Protein AF-A0A2A2KEJ9-F1 (afdb_monomer_lite)

Organism: NCBI:txid2018661

Radius of gyration: 18.54 Å; chains: 1; bounding box: 53×39×46 Å

Structure (mmCIF, N/CA/C/O backbone):
data_AF-A0A2A2KEJ9-F1
#
_entry.id   AF-A0A2A2KEJ9-F1
#
loop_
_atom_site.group_PDB
_atom_site.id
_atom_site.type_symbol
_atom_site.label_atom_id
_atom_site.label_alt_id
_atom_site.label_comp_id
_atom_site.label_asym_id
_atom_site.label_entity_id
_atom_site.label_seq_id
_atom_site.pdbx_PDB_ins_code
_atom_site.Cartn_x
_atom_site.Cartn_y
_atom_site.Cartn_z
_atom_site.occupancy
_atom_site.B_iso_or_equiv
_atom_site.auth_seq_id
_atom_site.auth_comp_id
_atom_site.auth_asym_id
_atom_site.auth_atom_id
_atom_site.pdbx_PDB_model_num
ATOM 1 N N . MET A 1 1 ? -19.341 4.588 13.617 1.00 47.09 1 MET A N 1
ATOM 2 C CA . MET A 1 1 ? -18.236 3.612 13.518 1.00 47.09 1 MET A CA 1
ATOM 3 C C . MET A 1 1 ? -17.632 3.778 12.146 1.00 47.09 1 MET A C 1
ATOM 5 O O . MET A 1 1 ? -18.381 3.686 11.185 1.00 47.09 1 MET A O 1
ATOM 9 N N . ALA A 1 2 ? -16.331 4.040 12.090 1.00 56.56 2 ALA A N 1
ATOM 10 C CA . ALA A 1 2 ? -15.535 3.996 10.874 1.00 56.56 2 ALA A CA 1
ATOM 11 C C . ALA A 1 2 ? -15.755 2.675 10.136 1.00 56.56 2 ALA A C 1
ATOM 13 O O . ALA A 1 2 ? -15.539 1.612 10.726 1.00 56.56 2 ALA A O 1
ATOM 14 N N . ILE A 1 3 ? -16.211 2.714 8.886 1.00 81.69 3 ILE A N 1
ATOM 15 C CA . ILE A 1 3 ? -16.343 1.509 8.065 1.00 81.69 3 ILE A CA 1
ATOM 16 C C . ILE A 1 3 ? -15.219 1.540 7.036 1.00 81.69 3 ILE A C 1
ATOM 18 O O . ILE A 1 3 ? -15.079 2.484 6.267 1.00 81.69 3 ILE A O 1
ATOM 22 N N . LEU A 1 4 ? -14.404 0.489 7.032 1.00 91.19 4 LEU A N 1
ATOM 23 C CA . LEU A 1 4 ? -13.425 0.267 5.980 1.00 91.19 4 LEU A CA 1
ATOM 24 C C . LEU A 1 4 ? -14.157 -0.256 4.735 1.00 91.19 4 LEU A C 1
ATOM 26 O O . LEU A 1 4 ? -14.685 -1.377 4.742 1.00 91.19 4 LEU A O 1
ATOM 30 N N . HIS A 1 5 ? -14.190 0.552 3.680 1.00 93.12 5 HIS A N 1
ATOM 31 C CA . HIS A 1 5 ? -14.909 0.273 2.439 1.00 93.12 5 HIS A CA 1
ATOM 32 C C . HIS A 1 5 ? -13.954 -0.210 1.351 1.00 93.12 5 HIS A C 1
ATOM 34 O O . HIS A 1 5 ? -12.970 0.458 1.062 1.00 93.12 5 HIS A O 1
ATOM 40 N N . GLU A 1 6 ? -14.241 -1.352 0.724 1.00 94.69 6 GLU A N 1
ATOM 41 C CA . GLU A 1 6 ? -13.501 -1.790 -0.466 1.00 94.69 6 GLU A CA 1
ATOM 42 C C . GLU A 1 6 ? -14.069 -1.121 -1.718 1.00 94.69 6 GLU A C 1
ATOM 44 O O . GLU A 1 6 ? -15.274 -1.185 -1.964 1.00 94.69 6 GLU A O 1
ATOM 49 N N . ILE A 1 7 ? -13.199 -0.531 -2.534 1.00 95.94 7 ILE A N 1
ATOM 50 C CA . ILE A 1 7 ? -13.574 0.051 -3.822 1.00 95.94 7 ILE A CA 1
ATOM 51 C C . ILE A 1 7 ? -13.472 -1.041 -4.887 1.00 95.94 7 ILE A C 1
ATOM 53 O O . ILE A 1 7 ? -12.383 -1.485 -5.268 1.00 95.94 7 ILE A O 1
ATOM 57 N N . THR A 1 8 ? -14.631 -1.500 -5.352 1.00 94.19 8 THR A N 1
ATOM 58 C CA . THR A 1 8 ? -14.750 -2.597 -6.324 1.00 94.19 8 THR A CA 1
ATOM 59 C C . THR A 1 8 ? -15.225 -2.128 -7.697 1.00 94.19 8 THR A C 1
ATOM 61 O O . THR A 1 8 ? -14.892 -2.774 -8.692 1.00 94.19 8 THR A O 1
ATOM 64 N N . ASP A 1 9 ? -15.933 -0.996 -7.769 1.00 95.75 9 ASP A N 1
ATOM 65 C CA . ASP A 1 9 ? -16.427 -0.426 -9.021 1.00 95.75 9 ASP A CA 1
ATOM 66 C C . ASP A 1 9 ? -15.285 0.106 -9.901 1.00 95.75 9 ASP A C 1
ATOM 68 O O . ASP A 1 9 ? -14.405 0.850 -9.462 1.00 95.75 9 ASP A O 1
ATOM 72 N N . GLY A 1 10 ? -15.310 -0.261 -11.184 1.00 94.06 10 GLY A N 1
ATOM 73 C CA . GLY A 1 10 ? -14.258 0.101 -12.131 1.00 94.06 10 GLY A CA 1
ATOM 74 C C . GLY A 1 10 ? -14.176 1.602 -12.424 1.00 94.06 10 GLY A C 1
ATOM 75 O O . GLY A 1 10 ? -13.083 2.112 -12.675 1.00 94.06 10 GLY A O 1
ATOM 76 N N . ASN A 1 11 ? -15.29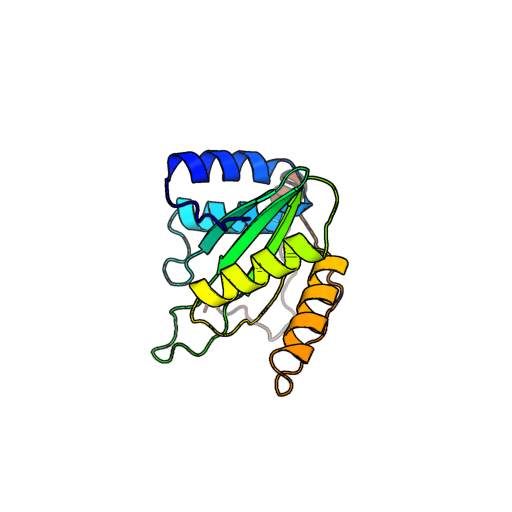6 2.328 -12.383 1.00 96.19 11 ASN A N 1
ATOM 77 C CA . ASN A 1 11 ? -15.298 3.772 -12.619 1.00 96.19 11 ASN A CA 1
ATOM 78 C C . ASN A 1 11 ? -14.798 4.531 -11.387 1.00 96.19 11 ASN A C 1
ATOM 80 O O . ASN A 1 11 ? -14.052 5.499 -11.532 1.00 96.19 11 ASN A O 1
ATOM 84 N N . GLU A 1 12 ? -15.143 4.083 -10.182 1.00 96.31 12 GLU A N 1
ATOM 85 C CA . GLU A 1 12 ? -14.580 4.622 -8.941 1.00 96.31 12 GLU A CA 1
ATOM 86 C C . GLU A 1 12 ? -13.073 4.395 -8.853 1.00 96.31 12 GLU A C 1
ATOM 88 O O . GLU A 1 12 ? -12.327 5.332 -8.563 1.00 96.31 12 GLU A O 1
ATOM 93 N N . LEU A 1 13 ? -12.598 3.196 -9.197 1.00 96.25 13 LEU A N 1
ATOM 94 C CA . LEU A 1 13 ? -11.164 2.912 -9.263 1.00 96.25 13 LEU A CA 1
ATOM 95 C C . LEU A 1 13 ? -10.436 3.868 -10.218 1.00 96.25 13 LEU A C 1
ATOM 97 O O . LEU A 1 13 ? -9.368 4.370 -9.879 1.00 96.25 13 LEU A O 1
ATOM 101 N N . LYS A 1 14 ? -11.016 4.198 -11.378 1.00 96.00 14 LYS A N 1
ATOM 102 C CA . LYS A 1 14 ? -10.430 5.191 -12.297 1.00 96.00 14 LYS A CA 1
ATOM 103 C C . LYS A 1 14 ? -10.347 6.592 -11.684 1.00 96.00 14 LYS A C 1
ATOM 105 O O . LYS A 1 14 ? -9.357 7.283 -11.903 1.00 96.00 14 LYS A O 1
ATOM 110 N N . LYS A 1 15 ? -11.330 7.006 -10.875 1.00 96.06 15 LYS A N 1
ATOM 111 C CA . LYS A 1 15 ? -11.266 8.290 -10.149 1.00 96.06 15 LYS A CA 1
ATOM 112 C C . LYS A 1 15 ? -10.106 8.306 -9.152 1.00 96.06 15 LYS A C 1
ATOM 114 O O . LYS A 1 15 ? -9.362 9.282 -9.097 1.00 96.06 15 LYS A O 1
ATOM 119 N N . TYR A 1 16 ? -9.919 7.218 -8.401 1.00 96.44 16 TYR A N 1
ATOM 120 C CA . TYR A 1 16 ? -8.775 7.078 -7.497 1.00 96.44 16 TYR A CA 1
ATOM 121 C C . TYR A 1 16 ? -7.442 7.013 -8.244 1.00 96.44 16 TYR A C 1
ATOM 123 O O . TYR A 1 16 ? -6.464 7.586 -7.774 1.00 96.44 16 TYR A O 1
ATOM 131 N N . LEU A 1 17 ? -7.392 6.380 -9.419 1.00 96.25 17 LEU A N 1
ATOM 132 C CA 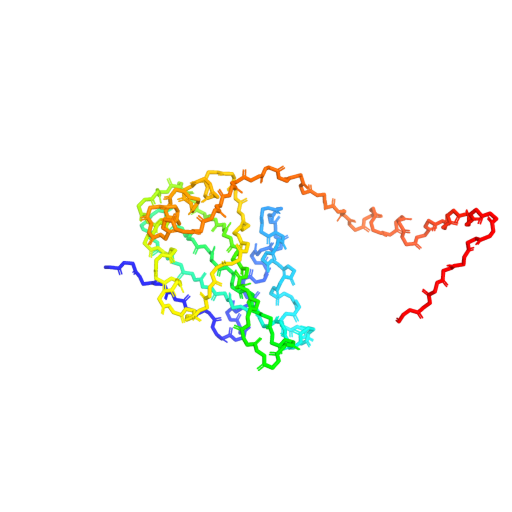. LEU A 1 17 ? -6.190 6.349 -10.251 1.00 96.25 17 LEU A CA 1
ATOM 133 C C . LEU A 1 17 ? -5.741 7.763 -10.636 1.00 96.25 17 LEU A C 1
ATOM 135 O O . LEU A 1 17 ? -4.582 8.110 -10.419 1.00 96.25 17 LEU A O 1
ATOM 139 N N . GLU A 1 18 ? -6.653 8.589 -11.155 1.00 95.44 18 GLU A N 1
ATOM 140 C CA . GLU A 1 18 ? -6.330 9.976 -11.511 1.00 95.44 18 GLU A CA 1
ATOM 141 C C . GLU A 1 18 ? -5.950 10.804 -10.281 1.00 95.44 18 GLU A C 1
ATOM 143 O O . GLU A 1 18 ? -4.988 11.569 -10.322 1.00 95.44 18 GLU A O 1
ATOM 148 N N . LYS A 1 19 ? -6.628 10.590 -9.150 1.00 94.25 19 LYS A N 1
ATOM 149 C CA . LYS A 1 19 ? -6.263 11.217 -7.875 1.00 94.25 19 LYS A CA 1
ATOM 150 C C . LYS A 1 19 ? -4.841 10.857 -7.435 1.00 94.25 19 LYS A C 1
ATOM 152 O O . LYS A 1 19 ? -4.076 11.728 -7.045 1.00 94.25 19 LYS A O 1
ATOM 157 N N . PHE A 1 20 ? -4.463 9.584 -7.505 1.00 95.19 20 PHE A N 1
ATOM 158 C CA . PHE A 1 20 ? -3.145 9.112 -7.072 1.00 95.19 20 PHE A CA 1
ATOM 159 C C . PHE A 1 20 ? -2.016 9.461 -8.044 1.00 95.19 20 PHE A C 1
ATOM 161 O O . PHE A 1 20 ? -0.841 9.323 -7.704 1.00 95.19 20 PHE A O 1
ATOM 168 N N . ARG A 1 21 ? -2.346 9.932 -9.248 1.00 91.19 21 ARG A N 1
ATOM 169 C CA . ARG A 1 21 ? -1.364 10.352 -10.249 1.00 91.19 21 ARG A CA 1
ATOM 170 C C . ARG A 1 21 ? -0.630 11.637 -9.861 1.00 91.19 21 ARG A C 1
ATOM 172 O O . ARG A 1 21 ? 0.513 11.820 -10.281 1.00 91.19 21 ARG A O 1
ATOM 179 N N . THR A 1 22 ? -1.282 12.526 -9.114 1.00 86.19 22 THR A N 1
ATOM 180 C CA . THR A 1 22 ? -0.839 13.916 -8.926 1.00 86.19 22 THR A CA 1
ATOM 181 C C . THR A 1 22 ? 0.242 14.071 -7.860 1.00 86.19 22 THR A C 1
ATOM 183 O O . THR A 1 22 ? 1.178 14.842 -8.059 1.00 86.19 22 THR A O 1
ATOM 186 N N . GLU A 1 23 ? 0.162 13.327 -6.754 1.00 86.62 23 GLU A N 1
ATOM 187 C CA . GLU A 1 23 ? 1.100 13.466 -5.636 1.00 86.62 23 GLU A CA 1
ATOM 188 C C . GLU A 1 23 ? 2.101 12.300 -5.541 1.00 86.62 23 GLU A C 1
ATOM 190 O O . GLU A 1 23 ? 1.705 11.129 -5.558 1.00 86.62 23 GLU A O 1
ATOM 195 N N . PRO A 1 24 ? 3.406 12.577 -5.330 1.00 85.94 24 PRO A N 1
ATOM 196 C CA . PRO A 1 24 ? 4.436 11.541 -5.221 1.00 85.94 24 PRO A CA 1
ATOM 197 C C . PRO A 1 24 ? 4.194 10.491 -4.127 1.00 85.94 24 PRO A C 1
ATOM 199 O O . PRO A 1 24 ? 4.597 9.334 -4.281 1.00 85.94 24 PRO A O 1
ATOM 202 N N . LYS A 1 25 ? 3.535 10.864 -3.022 1.00 88.06 25 LYS A N 1
ATOM 203 C CA . LYS A 1 25 ? 3.248 9.933 -1.918 1.00 88.06 25 LYS A CA 1
ATOM 204 C C . LYS A 1 25 ? 2.324 8.787 -2.349 1.00 88.06 25 LYS A C 1
ATOM 206 O O . LYS A 1 25 ? 2.508 7.664 -1.894 1.00 88.06 25 LYS A O 1
ATOM 211 N N . TYR A 1 26 ? 1.430 9.026 -3.314 1.00 92.62 26 TYR A N 1
ATOM 212 C CA . TYR A 1 26 ? 0.485 8.028 -3.818 1.00 92.62 26 TYR A CA 1
ATOM 213 C C . TYR A 1 26 ? 1.011 7.170 -4.967 1.00 92.62 26 TYR A C 1
ATOM 215 O O . TYR A 1 26 ? 0.297 6.288 -5.437 1.00 92.62 26 TYR A O 1
ATOM 223 N N . ARG A 1 27 ? 2.253 7.360 -5.424 1.00 90.19 27 ARG A N 1
ATOM 224 C CA . ARG A 1 27 ? 2.813 6.568 -6.535 1.00 90.19 27 ARG A CA 1
ATOM 225 C C . ARG A 1 27 ? 2.694 5.047 -6.344 1.00 90.19 27 ARG A C 1
ATOM 227 O O . ARG A 1 27 ? 2.334 4.384 -7.318 1.00 90.19 27 ARG A O 1
ATOM 234 N N . PRO A 1 28 ? 2.906 4.468 -5.142 1.00 90.94 28 PRO A N 1
ATOM 235 C CA . PRO A 1 28 ? 2.684 3.037 -4.935 1.00 90.94 28 PRO A CA 1
ATOM 236 C C . PRO A 1 28 ? 1.231 2.611 -5.198 1.00 90.94 28 PRO A C 1
ATOM 238 O O . PRO A 1 28 ? 0.998 1.567 -5.808 1.00 90.94 28 PRO A O 1
ATOM 241 N N . PHE A 1 29 ? 0.256 3.439 -4.807 1.00 94.88 29 PHE A N 1
ATOM 242 C CA . PHE A 1 29 ? -1.158 3.216 -5.111 1.00 94.88 29 PHE A CA 1
ATOM 243 C C . PHE A 1 29 ? -1.452 3.375 -6.602 1.00 94.88 29 PHE A C 1
ATOM 245 O O . PHE A 1 29 ? -2.102 2.511 -7.184 1.00 94.88 29 PHE A O 1
ATOM 252 N N . PHE A 1 30 ? -0.942 4.440 -7.228 1.00 94.50 30 PHE A N 1
ATOM 253 C CA . PHE A 1 30 ? -1.120 4.704 -8.655 1.00 94.50 30 PHE A CA 1
ATOM 254 C C . PHE A 1 30 ? -0.670 3.514 -9.507 1.00 94.50 30 PHE A C 1
ATOM 256 O O . PHE A 1 30 ? -1.454 3.006 -10.304 1.00 94.50 30 PHE A O 1
ATOM 263 N N . HIS A 1 31 ? 0.561 3.026 -9.316 1.00 91.81 31 HIS A N 1
ATOM 264 C CA . HIS A 1 31 ? 1.081 1.910 -10.110 1.00 91.81 31 HIS A CA 1
ATOM 265 C C . HIS A 1 31 ? 0.315 0.612 -9.852 1.00 91.81 31 HIS A C 1
ATOM 267 O O . HIS A 1 31 ? -0.082 -0.053 -10.807 1.00 91.81 31 HIS A O 1
ATOM 273 N N . SER A 1 32 ? 0.041 0.284 -8.587 1.00 93.44 32 SER A N 1
ATOM 274 C CA . SER A 1 32 ? -0.690 -0.942 -8.236 1.00 93.44 32 SER A CA 1
ATOM 275 C C . SER A 1 32 ? -2.105 -0.950 -8.821 1.00 93.44 32 SER A C 1
ATOM 277 O O . SER A 1 32 ? -2.566 -1.961 -9.353 1.00 93.44 32 SER A O 1
ATOM 279 N N . LEU A 1 33 ? -2.784 0.199 -8.786 1.00 95.31 33 LEU A N 1
ATOM 280 C CA . LEU A 1 33 ? -4.120 0.346 -9.344 1.00 95.31 33 LEU A CA 1
ATOM 281 C C . LEU A 1 33 ? -4.111 0.348 -10.875 1.00 95.31 33 LEU A C 1
ATOM 283 O O . LEU A 1 33 ? -4.981 -0.273 -11.484 1.00 95.31 33 LEU A O 1
ATOM 287 N N . LYS A 1 34 ? -3.110 0.984 -11.497 1.00 94.50 34 LYS A N 1
ATOM 288 C CA . LYS A 1 34 ? -2.921 0.943 -12.949 1.00 94.50 34 LYS A CA 1
ATOM 289 C C . LYS A 1 34 ? -2.731 -0.495 -13.426 1.00 94.50 34 LYS A C 1
ATOM 291 O O . LYS A 1 34 ? -3.437 -0.926 -14.327 1.00 94.50 34 LYS A O 1
ATOM 296 N N . PHE A 1 35 ? -1.848 -1.258 -12.778 1.00 93.81 35 PHE A N 1
ATOM 297 C CA . PHE A 1 35 ? -1.612 -2.661 -13.119 1.00 93.81 35 PHE A CA 1
ATOM 298 C C . PHE A 1 35 ? -2.882 -3.503 -13.006 1.00 93.81 35 PHE A C 1
ATOM 300 O O . PHE A 1 35 ? -3.183 -4.263 -13.922 1.00 93.81 35 PHE A O 1
ATOM 307 N N . ARG A 1 36 ? -3.677 -3.310 -11.945 1.00 92.06 36 ARG A N 1
ATOM 308 C CA . ARG A 1 36 ? -4.987 -3.962 -11.813 1.00 92.06 36 ARG A CA 1
ATOM 309 C C . ARG A 1 36 ? -5.916 -3.622 -12.980 1.00 92.06 36 ARG A C 1
ATOM 311 O O . ARG A 1 36 ? -6.527 -4.526 -13.541 1.00 92.06 36 ARG A O 1
ATOM 318 N N . LEU A 1 37 ? -6.064 -2.337 -13.304 1.00 93.25 37 LEU A N 1
ATOM 319 C CA . LEU A 1 37 ? -6.986 -1.869 -14.346 1.00 93.25 37 LEU A CA 1
ATOM 320 C C . LEU A 1 37 ? -6.551 -2.307 -15.751 1.00 93.25 37 LEU A C 1
ATOM 322 O O . LEU A 1 37 ? -7.407 -2.606 -16.577 1.00 93.25 37 LEU A O 1
ATOM 326 N N . ASP A 1 38 ? -5.244 -2.402 -15.993 1.00 93.94 38 ASP A N 1
ATOM 327 C CA . ASP A 1 38 ? -4.666 -2.906 -17.242 1.00 93.94 38 ASP A CA 1
ATOM 328 C C . ASP A 1 38 ? -4.695 -4.448 -17.340 1.00 93.94 38 ASP A C 1
ATOM 330 O O . ASP A 1 38 ? -4.321 -5.010 -18.368 1.00 93.94 38 ASP A O 1
ATOM 334 N N . GLY A 1 39 ? -5.091 -5.159 -16.276 1.00 89.81 39 GLY A N 1
ATOM 335 C CA . GLY A 1 39 ? -5.059 -6.626 -16.225 1.00 89.81 39 GLY A CA 1
ATOM 336 C C . GLY A 1 39 ? -3.649 -7.224 -16.118 1.00 89.81 39 GLY A C 1
ATOM 337 O O . GLY A 1 39 ? -3.450 -8.406 -16.405 1.00 89.81 39 GLY A O 1
ATOM 338 N N . LEU A 1 40 ? -2.666 -6.424 -15.703 1.00 87.81 40 LEU A N 1
ATOM 339 C CA . LEU A 1 40 ? -1.291 -6.859 -15.474 1.00 87.81 40 LEU A CA 1
ATOM 340 C C . LEU A 1 40 ? -1.178 -7.574 -14.119 1.00 87.81 40 LEU A C 1
ATOM 342 O O . LEU A 1 40 ? -1.826 -7.206 -13.143 1.00 87.81 40 LEU A O 1
ATOM 346 N N . PHE A 1 41 ? -0.336 -8.607 -14.055 1.00 83.50 41 PHE A N 1
ATOM 347 C CA . PHE A 1 41 ? -0.111 -9.431 -12.856 1.00 83.50 41 PHE A CA 1
ATOM 348 C C . PHE A 1 41 ? -1.393 -10.041 -12.240 1.00 83.50 41 PHE A C 1
ATOM 350 O O . PHE A 1 41 ? -1.620 -9.921 -11.037 1.00 83.50 41 PHE A O 1
ATOM 357 N N . PRO A 1 42 ? -2.215 -10.797 -12.997 1.00 80.75 42 PRO A N 1
ATOM 358 C CA . PRO A 1 42 ? -3.497 -11.337 -12.508 1.00 80.75 42 PRO A CA 1
ATOM 359 C C . PRO A 1 42 ? -3.374 -12.276 -11.290 1.00 80.75 42 PRO A C 1
ATOM 361 O O . PRO A 1 42 ? -4.338 -12.504 -10.559 1.00 80.75 42 PRO A O 1
ATOM 364 N N . LYS A 1 43 ? -2.178 -12.823 -11.049 1.00 79.06 43 LYS A N 1
ATOM 365 C CA . LYS A 1 43 ? -1.853 -13.667 -9.888 1.00 79.06 43 LYS A CA 1
ATOM 366 C C . LYS A 1 43 ? -1.474 -12.864 -8.632 1.00 79.06 43 LYS A C 1
ATOM 368 O O . LYS A 1 43 ? -1.259 -13.462 -7.581 1.00 79.06 43 LYS A O 1
ATOM 373 N N . GLN A 1 44 ? -1.388 -11.540 -8.730 1.00 79.75 44 GLN A N 1
ATOM 374 C CA . GLN A 1 44 ? -1.125 -10.615 -7.628 1.00 79.75 44 GLN A CA 1
ATOM 375 C C . GLN A 1 44 ? -2.204 -9.528 -7.583 1.00 79.75 44 GLN A C 1
ATOM 377 O O . GLN A 1 44 ? -1.953 -8.383 -7.961 1.00 79.75 44 GLN A O 1
ATOM 382 N N . PRO A 1 45 ? -3.441 -9.874 -7.183 1.00 85.31 45 PRO A N 1
ATOM 383 C CA . PRO A 1 45 ? -4.523 -8.907 -7.190 1.00 85.31 45 PRO A CA 1
ATOM 384 C C . PRO A 1 45 ? -4.261 -7.800 -6.166 1.00 85.31 45 PRO A C 1
ATOM 386 O O . PRO A 1 45 ? -3.880 -8.064 -5.023 1.00 85.31 45 PRO A O 1
ATOM 389 N N . PHE A 1 46 ? -4.520 -6.567 -6.594 1.00 91.56 46 PHE A N 1
ATOM 390 C CA . PHE A 1 46 ? -4.513 -5.381 -5.750 1.00 91.56 46 PHE A CA 1
ATOM 391 C C . PHE A 1 46 ? -5.943 -5.019 -5.336 1.00 91.56 46 PHE A C 1
ATOM 393 O O . PHE A 1 46 ? -6.825 -4.892 -6.187 1.00 91.56 46 PHE A O 1
ATOM 400 N N . GLN A 1 47 ? -6.186 -4.810 -4.048 1.00 93.19 47 GLN A N 1
ATOM 401 C CA . GLN A 1 47 ? -7.469 -4.363 -3.505 1.00 93.19 47 GLN A CA 1
ATOM 402 C C . GLN A 1 47 ? -7.292 -3.003 -2.836 1.00 93.19 47 GLN A C 1
ATOM 404 O O . GLN A 1 47 ? -6.379 -2.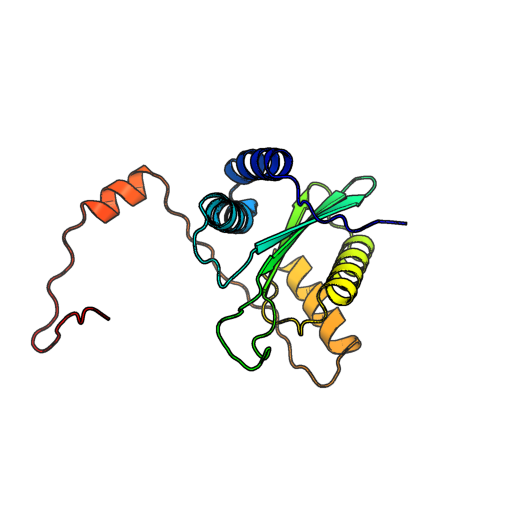824 -2.034 1.00 93.19 47 GLN A O 1
ATOM 409 N N . LEU A 1 48 ? -8.159 -2.049 -3.175 1.00 95.50 48 LEU A N 1
ATOM 410 C CA . LEU A 1 48 ? -8.155 -0.715 -2.588 1.00 95.50 48 LEU A CA 1
ATOM 411 C C . LEU A 1 48 ? -9.269 -0.624 -1.551 1.00 95.50 48 LEU A C 1
ATOM 413 O O . LEU A 1 48 ? -10.433 -0.854 -1.872 1.00 95.50 48 LEU A O 1
ATOM 417 N N . PHE A 1 49 ? -8.907 -0.231 -0.338 1.00 95.50 49 PHE A N 1
ATOM 418 C CA . PHE A 1 49 ? -9.835 0.090 0.729 1.00 95.50 49 PHE A CA 1
ATOM 419 C C . PHE A 1 49 ? -9.678 1.546 1.145 1.00 95.50 49 PHE A C 1
ATOM 421 O O . PHE A 1 49 ? -8.576 2.098 1.135 1.00 95.50 49 PHE A O 1
ATOM 428 N N . VAL A 1 50 ? -10.791 2.155 1.527 1.00 95.50 50 VAL A N 1
ATOM 429 C CA . VAL A 1 50 ? -10.874 3.551 1.935 1.00 95.50 50 VAL A CA 1
ATOM 430 C C . VAL A 1 50 ? -11.628 3.629 3.252 1.00 95.50 50 VAL A C 1
ATOM 432 O O . VAL A 1 50 ? -12.668 2.991 3.426 1.00 95.50 50 VAL A O 1
ATOM 435 N N . GLN A 1 51 ? -11.096 4.418 4.173 1.00 94.62 51 GLN A N 1
ATOM 436 C CA . GLN A 1 51 ? -11.756 4.799 5.412 1.00 94.62 51 GLN A CA 1
ATOM 437 C C . GLN A 1 51 ? -11.786 6.323 5.459 1.00 94.62 51 GLN A C 1
ATOM 439 O O . GLN A 1 51 ? -10.734 6.956 5.503 1.00 94.62 51 GLN A O 1
ATOM 444 N N . ASN A 1 52 ? -12.985 6.897 5.425 1.00 90.50 52 ASN A N 1
ATOM 445 C CA . ASN A 1 52 ? -13.176 8.340 5.517 1.00 90.50 52 ASN A CA 1
ATOM 446 C C . ASN A 1 52 ? -13.658 8.668 6.929 1.00 90.50 52 ASN A C 1
ATOM 448 O O . ASN A 1 52 ? -14.801 8.367 7.271 1.00 90.50 52 ASN A O 1
ATOM 452 N N . GLU A 1 53 ? -12.792 9.284 7.722 1.00 84.00 53 GLU A N 1
ATOM 453 C CA . GLU A 1 53 ? -13.126 9.829 9.033 1.00 84.00 53 GLU A CA 1
ATOM 454 C C . GLU A 1 53 ? -13.128 11.358 8.998 1.00 84.00 53 GLU A C 1
ATOM 456 O O . GLU A 1 53 ? -12.651 11.981 8.052 1.00 84.00 53 GLU A O 1
ATOM 461 N N . TYR A 1 54 ? -13.695 11.964 10.042 1.00 75.69 54 TYR A N 1
ATOM 462 C CA . TYR A 1 54 ? -14.097 13.372 10.121 1.00 75.69 54 TYR A CA 1
ATOM 463 C C . TYR A 1 54 ? -13.146 14.372 9.432 1.00 75.69 54 TYR A C 1
ATOM 465 O O . TYR A 1 54 ? -13.613 15.202 8.653 1.00 75.69 54 TYR A O 1
ATOM 473 N N . MET A 1 55 ? -11.832 14.292 9.680 1.00 85.31 55 MET A N 1
ATOM 474 C CA . MET A 1 55 ? -10.829 15.139 9.007 1.00 85.31 55 MET A CA 1
ATOM 475 C C . MET A 1 55 ? -9.814 14.368 8.160 1.00 85.31 55 MET A C 1
ATOM 477 O O . MET A 1 55 ? -8.949 15.005 7.553 1.00 85.31 55 MET A O 1
ATOM 481 N N . THR A 1 56 ? -9.900 13.036 8.121 1.00 91.25 56 THR A N 1
ATOM 482 C CA . THR A 1 56 ? -8.821 12.199 7.603 1.00 91.25 56 THR A CA 1
ATOM 483 C C . THR A 1 56 ? -9.345 11.062 6.745 1.00 91.25 56 THR A C 1
ATOM 485 O O . THR A 1 56 ? -10.141 10.235 7.182 1.00 91.25 56 THR A O 1
ATOM 488 N N . ASN A 1 57 ? -8.848 10.988 5.512 1.00 93.44 57 ASN A N 1
ATOM 489 C CA . ASN A 1 57 ? -9.127 9.873 4.615 1.00 93.44 57 ASN A CA 1
ATOM 490 C C . ASN A 1 57 ? -7.910 8.956 4.587 1.00 93.44 57 ASN A C 1
ATOM 492 O O . ASN A 1 57 ? -6.840 9.369 4.140 1.00 93.44 57 ASN A O 1
ATOM 496 N N . TYR A 1 58 ? -8.074 7.716 5.029 1.00 95.69 58 TYR A N 1
ATOM 497 C CA . TYR A 1 58 ? -7.055 6.680 4.930 1.00 95.69 58 TYR A CA 1
ATOM 498 C C . TYR A 1 58 ? -7.293 5.804 3.707 1.00 95.69 58 TYR A C 1
ATOM 500 O O . TYR A 1 58 ? -8.416 5.370 3.431 1.00 95.69 58 TYR A O 1
ATOM 508 N N . PHE A 1 59 ? -6.208 5.492 3.008 1.00 96.38 59 PHE A N 1
ATOM 509 C CA . PHE A 1 59 ? -6.184 4.561 1.891 1.00 96.38 59 PHE A CA 1
ATOM 510 C C . PHE A 1 59 ? -5.339 3.356 2.271 1.00 96.38 59 PHE A C 1
ATOM 512 O O . PHE A 1 59 ? -4.201 3.509 2.714 1.00 96.38 59 PHE A O 1
ATOM 519 N N . TYR A 1 60 ? -5.876 2.161 2.045 1.00 95.44 60 TYR A N 1
ATOM 520 C CA . TYR A 1 60 ? -5.187 0.900 2.277 1.00 95.44 60 TYR A CA 1
ATOM 521 C C . TYR A 1 60 ? -5.181 0.080 0.991 1.00 95.44 60 TYR A C 1
ATOM 523 O O . TYR A 1 60 ? -6.226 -0.196 0.407 1.00 95.44 60 TYR A O 1
ATOM 531 N N . GLY A 1 61 ? -4.000 -0.306 0.530 1.00 94.38 61 GLY A N 1
ATOM 532 C CA . GLY A 1 61 ? -3.806 -1.131 -0.652 1.00 94.38 61 GLY A CA 1
ATOM 533 C C . GLY A 1 61 ? -3.345 -2.517 -0.244 1.00 94.38 61 GLY A C 1
ATOM 534 O O . GLY A 1 61 ? -2.243 -2.647 0.272 1.00 94.38 61 GLY A O 1
ATOM 535 N N . LEU A 1 62 ? -4.146 -3.551 -0.472 1.00 91.81 62 LEU A N 1
ATOM 536 C CA . LEU A 1 62 ? -3.791 -4.930 -0.148 1.00 91.81 62 LEU A CA 1
ATOM 537 C C . LEU A 1 62 ? -3.361 -5.664 -1.417 1.00 91.81 62 LEU A C 1
ATOM 539 O O . LEU A 1 62 ? -4.130 -5.757 -2.370 1.00 91.81 62 LEU A O 1
ATOM 543 N N . THR A 1 63 ? -2.149 -6.211 -1.419 1.00 88.56 63 THR A N 1
ATOM 544 C CA . THR A 1 63 ? -1.664 -7.100 -2.482 1.00 88.56 63 THR A CA 1
ATOM 545 C C . THR A 1 63 ? -1.449 -8.491 -1.911 1.00 88.56 63 THR A C 1
ATOM 547 O O . THR A 1 63 ? -0.694 -8.668 -0.954 1.00 88.56 63 THR A O 1
ATOM 550 N N . THR A 1 64 ? -2.092 -9.488 -2.512 1.00 79.44 64 THR A N 1
ATOM 551 C CA . THR A 1 64 ? -1.894 -10.906 -2.171 1.00 79.44 64 THR A CA 1
ATOM 552 C C . THR A 1 64 ? -1.151 -11.612 -3.298 1.00 79.44 64 THR A C 1
ATOM 554 O O . THR A 1 64 ? -1.162 -11.150 -4.434 1.00 79.44 64 THR A O 1
ATOM 557 N N . CYS A 1 65 ? -0.463 -12.715 -3.008 1.00 71.12 65 CYS A N 1
ATOM 558 C CA . CYS A 1 65 ? 0.292 -13.467 -4.006 1.00 71.12 65 CYS A CA 1
ATOM 559 C C . CYS A 1 65 ? -0.313 -14.865 -4.153 1.00 71.12 65 CYS A C 1
ATOM 561 O O . CYS A 1 65 ? -0.148 -15.695 -3.268 1.00 71.12 65 CYS A O 1
ATOM 563 N N . LYS A 1 66 ? -0.976 -15.141 -5.282 1.00 64.69 66 LYS A N 1
ATOM 564 C CA . LYS A 1 66 ? -1.623 -16.437 -5.570 1.00 64.69 66 LYS A CA 1
ATOM 565 C C . LYS A 1 66 ? -0.696 -17.454 -6.250 1.00 64.69 66 LYS A C 1
ATOM 567 O O . LYS A 1 66 ? -1.167 -18.433 -6.820 1.00 64.69 66 LYS A O 1
ATOM 572 N N . TYR A 1 67 ? 0.614 -17.198 -6.291 1.00 55.91 67 TYR A N 1
ATOM 573 C CA . TYR A 1 67 ? 1.553 -18.010 -7.077 1.00 55.91 67 TYR A CA 1
ATOM 574 C C . TYR A 1 67 ? 1.847 -19.394 -6.483 1.00 55.91 67 TYR A C 1
ATOM 576 O O . TYR A 1 67 ? 2.386 -20.236 -7.195 1.00 55.91 67 TYR A O 1
ATOM 584 N N . GLU A 1 68 ? 1.491 -19.661 -5.227 1.00 52.72 68 GLU A N 1
ATOM 585 C CA . GLU A 1 68 ? 1.804 -20.929 -4.568 1.00 52.72 68 GLU A CA 1
ATOM 586 C C . GLU A 1 68 ? 0.518 -21.672 -4.183 1.00 52.72 68 GLU A C 1
ATOM 588 O O . GLU A 1 68 ? -0.422 -21.095 -3.645 1.00 52.72 68 GLU A O 1
ATOM 593 N N . THR A 1 69 ? 0.486 -22.985 -4.436 1.00 49.66 69 THR A N 1
ATOM 594 C CA . THR A 1 69 ? -0.584 -23.914 -4.009 1.00 49.66 69 THR A CA 1
ATOM 595 C C . THR A 1 69 ? -0.732 -24.006 -2.487 1.00 49.66 69 THR A C 1
ATOM 597 O O . THR A 1 69 ? -1.651 -24.647 -1.980 1.00 49.66 69 THR A O 1
ATOM 600 N N . ARG A 1 70 ? 0.176 -23.362 -1.751 1.00 49.62 70 ARG A N 1
ATOM 601 C CA . ARG A 1 70 ? 0.070 -23.056 -0.334 1.00 49.62 70 ARG A CA 1
ATOM 602 C C . ARG A 1 70 ? -0.066 -21.539 -0.232 1.00 49.62 70 ARG A C 1
ATOM 604 O O . ARG A 1 70 ? 0.849 -20.821 -0.619 1.00 49.62 70 ARG A O 1
ATOM 611 N N . ASP A 1 71 ? -1.200 -21.071 0.279 1.00 50.53 71 ASP A N 1
ATOM 612 C CA . ASP A 1 71 ? -1.511 -19.668 0.605 1.00 50.53 71 ASP A CA 1
ATOM 613 C C . ASP A 1 71 ? -0.590 -19.153 1.743 1.00 50.53 71 ASP A C 1
ATOM 615 O O . ASP A 1 71 ? -1.019 -18.842 2.852 1.00 50.53 71 ASP A O 1
ATOM 619 N N . THR A 1 72 ? 0.729 -19.176 1.536 1.00 52.31 72 THR A N 1
ATOM 620 C CA . THR A 1 72 ? 1.726 -18.950 2.594 1.00 52.31 72 THR A CA 1
ATOM 621 C C . THR A 1 72 ? 2.441 -17.619 2.496 1.00 52.31 72 THR A C 1
ATOM 623 O O . THR A 1 72 ? 3.072 -17.219 3.476 1.00 52.31 72 THR A O 1
ATOM 626 N N . ARG A 1 73 ? 2.362 -16.912 1.360 1.00 60.75 73 ARG A N 1
ATOM 627 C CA . ARG A 1 73 ? 2.992 -15.595 1.259 1.00 60.75 73 ARG A CA 1
ATOM 628 C C . ARG A 1 73 ? 2.103 -14.541 1.904 1.00 60.75 73 ARG A C 1
ATOM 630 O O . ARG A 1 73 ? 0.979 -14.338 1.449 1.00 60.75 73 ARG A O 1
ATOM 637 N N . PRO A 1 74 ? 2.606 -13.865 2.941 1.00 68.06 74 PRO A N 1
ATOM 638 C CA . PRO A 1 74 ? 1.808 -12.909 3.667 1.00 68.06 74 PRO A CA 1
ATOM 639 C C . PRO A 1 74 ? 1.541 -11.668 2.797 1.00 68.06 74 PRO A C 1
ATOM 641 O O . PRO A 1 74 ? 2.364 -11.284 1.963 1.00 68.06 74 PRO A O 1
ATOM 644 N N . ALA A 1 75 ? 0.362 -11.074 2.956 1.00 80.50 75 ALA A N 1
ATOM 645 C CA . ALA A 1 75 ? -0.114 -9.976 2.128 1.00 80.50 75 ALA A CA 1
ATOM 646 C C . ALA A 1 75 ? 0.678 -8.690 2.392 1.00 80.50 75 ALA A C 1
ATOM 648 O O . ALA A 1 75 ? 0.973 -8.356 3.541 1.00 80.50 75 ALA A O 1
ATOM 649 N N . SER A 1 76 ? 0.983 -7.944 1.335 1.00 87.94 76 SER A N 1
ATOM 650 C CA . SER A 1 76 ? 1.591 -6.620 1.457 1.00 87.94 76 SER A CA 1
ATOM 651 C C . SER A 1 76 ? 0.501 -5.558 1.540 1.00 87.94 76 SER A C 1
ATOM 653 O O . SER A 1 76 ? -0.432 -5.561 0.737 1.00 87.94 76 SER A O 1
ATOM 655 N N . VAL A 1 77 ? 0.635 -4.641 2.490 1.00 91.56 77 VAL A N 1
ATOM 656 C CA . VAL A 1 77 ? -0.266 -3.514 2.714 1.00 91.56 77 VAL A CA 1
ATOM 657 C C . VAL A 1 77 ? 0.464 -2.219 2.401 1.00 91.56 77 VAL A C 1
ATOM 659 O O . VAL A 1 77 ? 1.537 -1.962 2.934 1.00 91.56 77 VAL A O 1
ATOM 662 N N . ILE A 1 78 ? -0.130 -1.391 1.555 1.00 94.12 78 ILE A N 1
ATOM 663 C CA . ILE A 1 78 ? 0.274 -0.009 1.311 1.00 94.12 78 ILE A CA 1
ATOM 664 C C . ILE A 1 78 ? -0.674 0.886 2.111 1.00 94.12 78 ILE A C 1
ATOM 666 O O . ILE A 1 78 ? -1.880 0.657 2.060 1.00 94.12 78 ILE A O 1
ATOM 670 N N . VAL A 1 79 ? -0.169 1.889 2.827 1.00 95.50 79 VAL A N 1
ATOM 671 C CA . VAL A 1 79 ? -0.996 2.864 3.550 1.00 95.50 79 VAL A CA 1
ATOM 672 C C . VAL A 1 79 ? -0.547 4.282 3.247 1.00 95.50 79 VAL A C 1
ATOM 674 O O . VAL A 1 79 ? 0.636 4.598 3.336 1.00 95.50 79 VAL A O 1
ATOM 677 N N . GLU A 1 80 ? -1.506 5.143 2.926 1.00 95.44 80 GLU A N 1
ATOM 678 C CA . GLU A 1 80 ? -1.329 6.593 2.828 1.00 95.44 80 GLU A CA 1
ATOM 679 C C . GLU A 1 80 ? -2.607 7.288 3.331 1.00 95.44 80 GLU A C 1
ATOM 681 O O . GLU A 1 80 ? -3.646 6.646 3.496 1.00 95.44 80 GLU A O 1
ATOM 686 N N . HIS A 1 81 ? -2.541 8.596 3.584 1.00 95.06 81 HIS A N 1
ATOM 687 C CA . HIS A 1 81 ? -3.688 9.360 4.081 1.00 95.06 81 HIS A CA 1
ATOM 688 C C . HIS A 1 81 ? -3.738 10.805 3.557 1.00 95.06 81 HIS A C 1
ATOM 690 O O . HIS A 1 81 ? -2.743 11.370 3.080 1.00 95.06 81 HIS A O 1
ATOM 696 N N . GLU A 1 82 ? -4.915 11.411 3.695 1.00 93.56 82 GLU A N 1
ATOM 697 C CA . GLU A 1 82 ? -5.187 12.841 3.523 1.00 93.56 82 GLU A CA 1
ATOM 698 C C . GLU A 1 82 ? -5.709 13.427 4.809 1.00 93.56 82 GLU A C 1
ATOM 700 O O . GLU A 1 82 ? -6.550 12.808 5.444 1.00 93.56 82 GLU A O 1
ATOM 705 N N . GLY A 1 83 ? -5.260 14.632 5.144 1.00 92.62 83 GLY A N 1
ATOM 706 C CA . GLY A 1 83 ? -5.596 15.268 6.410 1.00 92.62 83 GLY A CA 1
ATOM 707 C C . GLY A 1 83 ? -4.654 14.858 7.548 1.00 92.62 83 GLY A C 1
ATOM 708 O O . GLY A 1 83 ? -3.660 14.159 7.316 1.00 92.62 83 GLY A O 1
ATOM 709 N N . PRO A 1 84 ? -4.915 15.347 8.769 1.00 93.75 84 PRO A N 1
ATOM 710 C CA . PRO A 1 84 ? -4.090 15.074 9.942 1.00 93.75 84 PRO A CA 1
ATOM 711 C C . PRO A 1 84 ? -4.026 13.577 10.256 1.00 93.75 84 PRO A C 1
ATOM 713 O O . PRO A 1 84 ? -5.040 12.890 10.243 1.00 93.75 84 PRO A O 1
ATOM 716 N N . PHE A 1 85 ? -2.839 13.051 10.551 1.00 92.94 85 PHE A N 1
ATOM 717 C CA . PHE A 1 85 ? -2.737 11.656 10.973 1.00 92.94 85 PHE A CA 1
ATOM 718 C C . PHE A 1 85 ? -3.316 11.488 12.386 1.00 92.94 85 PHE A C 1
ATOM 720 O O . PHE A 1 85 ? -2.961 12.236 13.294 1.00 92.94 85 PHE A O 1
ATOM 727 N N . ASP A 1 86 ? -4.170 10.486 12.558 1.00 93.44 86 ASP A N 1
ATOM 728 C CA . ASP A 1 86 ? -4.796 10.078 13.814 1.00 93.44 86 ASP A CA 1
ATOM 729 C C . ASP A 1 86 ? -4.472 8.601 14.082 1.00 93.44 86 ASP A C 1
ATOM 731 O O . ASP A 1 86 ? -4.937 7.688 13.393 1.00 93.44 86 ASP A O 1
ATOM 735 N N . ASP A 1 87 ? -3.666 8.368 15.114 1.00 94.19 87 ASP A N 1
ATOM 736 C CA . ASP A 1 87 ? -3.189 7.039 15.496 1.00 94.19 87 ASP A CA 1
ATOM 737 C C . ASP A 1 87 ? -4.340 6.060 15.782 1.00 94.19 87 ASP A C 1
ATOM 739 O O . ASP A 1 87 ? -4.256 4.877 15.447 1.00 94.19 87 ASP A O 1
ATOM 743 N N . THR A 1 88 ? -5.436 6.540 16.374 1.00 92.12 88 THR A N 1
ATOM 744 C CA . THR A 1 88 ? -6.577 5.703 16.757 1.00 92.12 88 THR A CA 1
ATOM 745 C C . THR A 1 88 ? -7.383 5.286 15.533 1.00 92.12 88 THR A C 1
ATOM 747 O O . THR A 1 88 ? -7.788 4.127 15.418 1.00 92.12 88 THR A O 1
ATOM 750 N N . GLU A 1 89 ? -7.633 6.215 14.614 1.00 92.25 89 GLU A N 1
ATOM 751 C CA . GLU A 1 89 ? -8.344 5.940 13.365 1.00 92.25 89 GLU A CA 1
ATOM 752 C C . GLU A 1 89 ? -7.545 5.008 12.457 1.00 92.25 89 GLU A C 1
ATOM 754 O O . GLU A 1 89 ? -8.110 4.047 11.925 1.00 92.25 89 GLU A O 1
ATOM 759 N N . PHE A 1 90 ? -6.233 5.235 12.349 1.00 93.69 90 PHE A N 1
ATOM 760 C CA . PHE A 1 90 ? -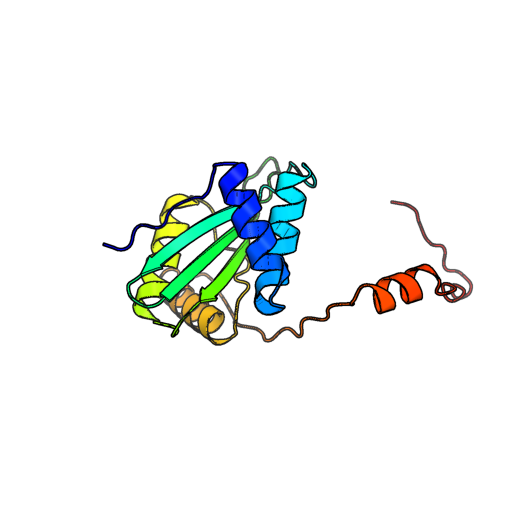5.327 4.372 11.601 1.00 93.69 90 PHE A CA 1
ATOM 761 C C . PHE A 1 90 ? -5.350 2.928 12.122 1.00 93.69 90 PHE A C 1
ATOM 763 O O . PHE A 1 90 ? -5.496 1.990 11.331 1.00 93.69 90 PHE A O 1
ATOM 770 N N . LEU A 1 91 ? -5.229 2.735 13.443 1.00 92.19 91 LEU A N 1
ATOM 771 C CA . LEU A 1 91 ? -5.219 1.403 14.054 1.00 92.19 91 LEU A CA 1
ATOM 772 C C . LEU A 1 91 ? -6.556 0.674 13.872 1.00 92.19 91 LEU A C 1
ATOM 774 O O . LEU A 1 91 ? -6.559 -0.524 13.587 1.00 92.19 91 LEU A O 1
ATOM 778 N N . LYS A 1 92 ? -7.688 1.389 13.955 1.00 91.44 92 LYS A N 1
ATOM 779 C CA . LYS A 1 92 ? -9.014 0.825 13.645 1.00 91.44 92 LYS A CA 1
ATOM 780 C C . LYS A 1 92 ? -9.097 0.333 12.200 1.00 91.44 92 LYS A C 1
ATOM 782 O O . LYS A 1 92 ? -9.608 -0.762 11.962 1.00 91.44 92 LYS A O 1
ATOM 787 N N . GLY A 1 93 ? -8.576 1.108 11.250 1.00 91.19 93 GLY A N 1
ATOM 788 C CA . GLY A 1 93 ? -8.526 0.722 9.840 1.00 91.19 93 GLY A CA 1
ATOM 789 C C . GLY A 1 93 ? -7.651 -0.499 9.592 1.00 91.19 93 GLY A C 1
ATOM 790 O O . GLY A 1 93 ? -8.074 -1.441 8.921 1.00 91.19 93 GLY A O 1
ATOM 791 N N . MET A 1 94 ? -6.467 -0.535 10.206 1.00 89.69 94 MET A N 1
ATOM 792 C CA . MET A 1 94 ? -5.565 -1.688 10.145 1.00 89.69 94 MET A CA 1
ATOM 793 C C . MET A 1 94 ? -6.203 -2.958 10.720 1.00 89.69 94 MET A C 1
ATOM 795 O O . MET A 1 94 ? -6.132 -4.019 10.099 1.00 89.69 94 MET A O 1
ATOM 799 N N . GLU A 1 95 ? -6.872 -2.864 11.870 1.00 88.75 95 GLU A N 1
ATOM 800 C CA . GLU A 1 95 ? -7.579 -3.995 12.476 1.00 88.75 95 GLU A CA 1
ATOM 801 C C . GLU A 1 95 ? -8.742 -4.477 11.590 1.00 88.75 95 GLU A C 1
ATOM 803 O O . GLU A 1 95 ? -8.934 -5.681 11.396 1.00 88.75 95 GLU A O 1
ATOM 808 N N . ALA A 1 96 ? -9.511 -3.551 11.012 1.00 89.62 96 ALA A N 1
ATOM 809 C CA . ALA A 1 96 ? -10.592 -3.884 10.090 1.00 89.62 96 ALA A CA 1
ATOM 810 C C . ALA A 1 96 ? -10.071 -4.567 8.814 1.00 89.62 96 ALA A C 1
ATOM 812 O O . ALA A 1 96 ? -10.678 -5.532 8.341 1.00 89.62 96 ALA A O 1
ATOM 813 N N . LEU A 1 97 ? -8.937 -4.106 8.280 1.00 88.56 97 LEU A N 1
ATOM 814 C CA . LEU A 1 97 ? -8.281 -4.696 7.114 1.00 88.56 97 LEU A CA 1
ATOM 815 C C . LEU A 1 97 ? -7.819 -6.126 7.408 1.00 88.56 97 LEU A C 1
ATOM 817 O O . LEU A 1 97 ? -8.083 -7.037 6.624 1.00 88.56 97 LEU A O 1
ATOM 821 N N . LEU A 1 98 ? -7.188 -6.332 8.564 1.00 81.81 98 LEU A N 1
ATOM 822 C CA . LEU A 1 98 ? -6.738 -7.638 9.042 1.00 81.81 98 LEU A CA 1
ATOM 823 C C . LEU A 1 98 ? -7.880 -8.645 9.179 1.00 81.81 98 LEU A C 1
ATOM 825 O O . LEU A 1 98 ? -7.762 -9.787 8.737 1.00 81.81 98 LEU A O 1
ATOM 829 N N . LYS A 1 99 ? -9.010 -8.216 9.749 1.00 83.81 99 LYS A N 1
ATOM 830 C CA . LYS A 1 99 ? -10.207 -9.061 9.873 1.00 83.81 99 LYS A CA 1
ATOM 831 C C . LYS A 1 99 ? -10.773 -9.464 8.511 1.00 83.81 99 LYS A C 1
ATOM 833 O O . LYS A 1 99 ? -11.290 -10.569 8.377 1.00 83.81 99 LYS A O 1
ATOM 838 N N . LYS A 1 100 ? -10.682 -8.586 7.507 1.00 78.56 100 LYS A N 1
ATOM 839 C CA . LYS A 1 100 ? -11.182 -8.844 6.148 1.00 78.56 100 LYS A CA 1
ATOM 840 C C . LYS A 1 100 ? -10.249 -9.718 5.315 1.00 78.56 100 LYS A C 1
ATOM 842 O O . LYS A 1 100 ? -10.737 -10.476 4.485 1.00 78.56 100 LYS A O 1
ATOM 847 N N . SER A 1 101 ? -8.933 -9.602 5.490 1.00 71.50 101 SER A N 1
ATOM 848 C CA . SER A 1 101 ? -7.987 -10.239 4.574 1.00 71.50 101 SER A CA 1
ATOM 849 C C . SER A 1 101 ? -7.878 -11.748 4.777 1.00 71.50 101 SER A C 1
ATOM 851 O O . SER A 1 101 ? -7.537 -12.434 3.824 1.00 71.50 101 SER A O 1
ATOM 853 N N . SER A 1 102 ? -8.157 -12.293 5.972 1.00 65.25 102 SER A N 1
ATOM 854 C CA . SER A 1 102 ? -7.862 -13.693 6.370 1.00 65.25 102 SER A CA 1
ATOM 855 C C . SER A 1 102 ? -6.393 -14.127 6.176 1.00 65.25 102 SER A C 1
ATOM 857 O O . SER A 1 102 ? -6.029 -15.269 6.450 1.00 65.25 102 SER A O 1
ATOM 859 N N . GLN A 1 103 ? -5.536 -13.203 5.736 1.00 65.56 103 GLN A N 1
ATOM 860 C CA . GLN A 1 103 ? -4.155 -13.415 5.332 1.00 65.56 103 GLN A CA 1
ATOM 861 C C . GLN A 1 103 ? -3.225 -12.906 6.431 1.00 65.56 103 GLN A C 1
ATOM 863 O O . GLN A 1 103 ? -3.504 -11.910 7.101 1.00 65.56 103 GLN A O 1
ATOM 868 N N . LYS A 1 104 ? -2.075 -13.561 6.590 1.00 70.94 104 LYS A N 1
ATOM 869 C CA . LYS A 1 104 ? -0.996 -13.035 7.436 1.00 70.94 104 LYS A CA 1
ATOM 870 C C . LYS A 1 104 ? -0.452 -11.751 6.802 1.00 70.94 104 LYS A C 1
ATOM 872 O O . LYS A 1 104 ? -0.308 -11.705 5.583 1.00 70.94 104 LYS A O 1
ATOM 877 N N . LEU A 1 105 ? -0.142 -10.725 7.599 1.00 73.56 105 LEU A N 1
ATOM 878 C CA . LEU A 1 105 ? 0.528 -9.520 7.093 1.00 73.56 105 LEU A CA 1
ATOM 879 C C . LEU A 1 105 ? 2.000 -9.788 6.832 1.00 73.56 105 LEU A C 1
ATOM 881 O O . LEU A 1 105 ? 2.680 -10.431 7.630 1.00 73.56 105 LEU A O 1
ATOM 885 N N . GLY A 1 106 ? 2.458 -9.319 5.679 1.00 80.12 106 GLY A N 1
ATOM 886 C CA . GLY A 1 106 ? 3.843 -9.366 5.255 1.00 80.12 106 GLY A CA 1
ATOM 887 C C . GLY A 1 106 ? 4.429 -7.984 5.427 1.00 80.12 106 GLY A C 1
ATOM 888 O O . GLY A 1 106 ? 4.769 -7.568 6.530 1.00 80.12 106 GLY A O 1
ATOM 889 N N . TRP A 1 107 ? 4.512 -7.255 4.322 1.00 86.75 107 TRP A N 1
ATOM 890 C CA . TRP A 1 107 ? 5.072 -5.912 4.305 1.00 86.75 107 TRP A CA 1
ATOM 891 C C . TRP A 1 107 ? 4.001 -4.868 4.586 1.00 86.75 107 TRP A C 1
ATOM 893 O O . TRP A 1 107 ? 2.947 -4.896 3.961 1.00 86.75 107 TRP A O 1
ATOM 903 N N . VAL A 1 108 ? 4.297 -3.910 5.462 1.00 90.44 108 VAL A N 1
ATOM 904 C CA . VAL A 1 108 ? 3.532 -2.663 5.580 1.00 90.44 108 VAL A CA 1
ATOM 905 C C . VAL A 1 108 ? 4.377 -1.542 4.984 1.00 90.44 108 VAL A C 1
ATOM 907 O O . VAL A 1 108 ? 5.521 -1.332 5.382 1.00 90.44 108 VAL A O 1
ATOM 910 N N . ILE A 1 109 ? 3.830 -0.857 3.986 1.00 91.38 109 ILE A N 1
ATOM 911 C CA . ILE A 1 109 ? 4.496 0.175 3.198 1.00 91.38 109 ILE A CA 1
ATOM 912 C C . ILE A 1 109 ? 3.720 1.471 3.395 1.00 91.38 109 ILE A C 1
ATOM 914 O O . ILE A 1 109 ? 2.611 1.614 2.896 1.00 91.38 109 ILE A O 1
ATOM 918 N N . GLY A 1 110 ? 4.311 2.438 4.080 1.00 92.25 110 GLY A N 1
ATOM 919 C CA . GLY A 1 110 ? 3.690 3.738 4.305 1.00 92.25 110 GLY A CA 1
ATOM 920 C C . GLY A 1 110 ? 4.723 4.780 4.691 1.00 92.25 110 GLY A C 1
ATOM 921 O O . GLY A 1 110 ? 5.924 4.607 4.444 1.00 92.25 110 GLY A O 1
ATOM 922 N N . ASN A 1 111 ? 4.260 5.871 5.293 1.00 90.62 111 ASN A N 1
ATOM 923 C CA . ASN A 1 111 ? 5.150 6.809 5.964 1.00 90.62 111 ASN A CA 1
ATOM 924 C C . ASN A 1 111 ? 5.731 6.171 7.245 1.00 90.62 111 ASN A C 1
ATOM 926 O O . ASN A 1 111 ? 5.173 5.219 7.796 1.00 90.62 111 ASN A O 1
ATOM 930 N N . TYR A 1 112 ? 6.854 6.698 7.733 1.00 90.62 112 TYR A N 1
ATOM 931 C CA . TYR A 1 112 ? 7.567 6.094 8.864 1.00 90.62 112 TYR A CA 1
ATOM 932 C C . TYR A 1 112 ? 6.708 5.989 10.136 1.00 90.62 112 TYR A C 1
ATOM 934 O O . TYR A 1 112 ? 6.753 4.969 10.818 1.00 90.62 112 TYR A O 1
ATOM 942 N N . HIS A 1 113 ? 5.876 6.999 10.413 1.00 92.50 113 HIS A N 1
ATOM 943 C CA . HIS A 1 113 ? 4.977 7.016 11.573 1.00 92.50 113 HIS A CA 1
ATOM 944 C C . HIS A 1 113 ? 3.938 5.885 11.525 1.00 92.50 113 HIS A C 1
ATOM 946 O O . HIS A 1 113 ? 3.815 5.113 12.473 1.00 92.50 113 HIS A O 1
ATOM 952 N N . SER A 1 114 ? 3.264 5.709 10.385 1.00 93.00 114 SER A N 1
ATOM 953 C CA . SER A 1 114 ? 2.298 4.625 10.165 1.00 93.00 114 SER A CA 1
ATOM 954 C C . SER A 1 114 ? 2.937 3.240 10.301 1.00 93.00 114 SER A C 1
ATOM 956 O O . SER A 1 114 ? 2.356 2.347 10.917 1.00 93.00 114 SER A O 1
ATOM 958 N N . CYS A 1 115 ? 4.167 3.067 9.802 1.00 93.56 115 CYS A N 1
ATOM 959 C CA . CYS A 1 115 ? 4.903 1.813 9.935 1.00 93.56 115 CYS A CA 1
ATOM 960 C C . CYS A 1 115 ? 5.305 1.525 11.390 1.00 93.56 115 CYS A C 1
ATOM 962 O O . CYS A 1 115 ? 5.187 0.381 11.818 1.00 93.56 115 CYS A O 1
ATOM 964 N N . LEU A 1 116 ? 5.725 2.536 12.161 1.00 93.75 116 LEU A N 1
ATOM 965 C CA . LEU A 1 116 ? 6.035 2.380 13.589 1.00 93.75 116 LEU A CA 1
ATOM 966 C C . LEU A 1 116 ? 4.802 1.991 14.412 1.00 93.75 116 LEU A C 1
ATOM 968 O O . LEU A 1 116 ? 4.889 1.170 15.324 1.00 93.75 116 LEU A O 1
ATOM 972 N N . LEU A 1 117 ? 3.644 2.577 14.107 1.00 93.81 117 LEU A N 1
ATOM 973 C CA . LEU A 1 117 ? 2.395 2.205 14.768 1.00 93.81 117 LEU A CA 1
ATOM 974 C C . LEU A 1 117 ? 1.961 0.787 14.402 1.00 93.81 117 LEU A C 1
ATOM 976 O O . LEU A 1 117 ? 1.544 0.038 15.284 1.00 93.81 117 LEU A O 1
ATOM 980 N N . ALA A 1 118 ? 2.094 0.402 13.130 1.00 91.62 118 ALA A N 1
ATOM 981 C CA . ALA A 1 118 ? 1.823 -0.961 12.689 1.00 91.62 118 ALA A CA 1
ATOM 982 C C . ALA A 1 118 ? 2.760 -1.977 13.364 1.00 91.62 118 ALA A C 1
ATOM 984 O O . ALA A 1 118 ? 2.283 -3.007 13.828 1.00 91.62 118 ALA A O 1
ATOM 985 N N . GLU A 1 119 ? 4.057 -1.673 13.474 1.00 91.94 119 GLU A N 1
ATOM 986 C CA . GLU A 1 119 ? 5.041 -2.484 14.207 1.00 91.94 119 GLU A CA 1
ATOM 987 C C . GLU A 1 119 ? 4.594 -2.704 15.655 1.00 91.94 119 GLU A C 1
ATOM 989 O O . GLU A 1 119 ? 4.356 -3.842 16.052 1.00 91.94 119 GLU A O 1
ATOM 994 N N . ARG A 1 120 ? 4.352 -1.627 16.413 1.00 91.00 120 ARG A N 1
ATOM 995 C CA . ARG A 1 120 ? 3.898 -1.722 17.813 1.00 91.00 120 ARG A CA 1
ATOM 996 C C . ARG A 1 120 ? 2.597 -2.510 17.953 1.00 91.00 120 ARG A C 1
ATOM 998 O O . ARG A 1 120 ? 2.427 -3.277 18.898 1.00 91.00 120 ARG A O 1
ATOM 1005 N N . TYR A 1 121 ? 1.655 -2.310 17.035 1.00 88.94 121 TYR A N 1
ATOM 1006 C CA . TYR A 1 121 ? 0.396 -3.046 17.035 1.00 88.94 121 TYR A CA 1
ATOM 1007 C C . TYR A 1 121 ? 0.612 -4.546 16.801 1.00 88.94 121 TYR A C 1
ATOM 1009 O O . TYR A 1 121 ? 0.028 -5.365 17.513 1.00 88.94 121 TYR A O 1
ATOM 1017 N N . ILE A 1 122 ? 1.452 -4.919 15.832 1.00 86.12 122 ILE A N 1
ATOM 1018 C CA . ILE A 1 122 ? 1.742 -6.321 15.512 1.00 86.12 122 ILE A CA 1
ATOM 1019 C C . ILE A 1 122 ? 2.503 -6.987 16.660 1.00 86.12 122 ILE A C 1
ATOM 1021 O O . ILE A 1 122 ? 2.123 -8.082 17.060 1.00 86.12 122 ILE A O 1
ATOM 1025 N N . GLU A 1 123 ? 3.502 -6.330 17.249 1.00 87.50 123 GLU A N 1
ATOM 1026 C CA . GLU A 1 123 ? 4.245 -6.874 18.395 1.00 87.50 123 GLU A CA 1
ATOM 1027 C C . GLU A 1 123 ? 3.332 -7.140 19.601 1.00 87.50 123 GLU A C 1
ATOM 1029 O O . GLU A 1 123 ? 3.429 -8.189 20.240 1.00 87.50 123 GLU A O 1
ATOM 1034 N N . ASN A 1 124 ? 2.390 -6.232 19.877 1.00 86.06 124 ASN A N 1
ATOM 1035 C CA . ASN A 1 124 ? 1.438 -6.385 20.979 1.00 86.06 124 ASN A CA 1
ATOM 1036 C C . ASN A 1 124 ? 0.368 -7.453 20.703 1.00 86.06 124 ASN A C 1
ATOM 1038 O O . ASN A 1 124 ? -0.019 -8.194 21.606 1.00 86.06 124 ASN A O 1
ATOM 1042 N N . SER A 1 125 ? -0.142 -7.524 19.471 1.00 81.69 125 SER A N 1
ATOM 1043 C CA . SER A 1 125 ? -1.230 -8.442 19.100 1.00 81.69 125 SER A CA 1
ATOM 1044 C C . SER A 1 125 ? -0.739 -9.843 18.727 1.00 81.69 125 SER A C 1
ATOM 1046 O O . SER A 1 125 ? -1.480 -10.818 18.863 1.00 81.69 125 SER A O 1
ATOM 1048 N N . MET A 1 126 ? 0.510 -9.966 18.276 1.00 80.25 126 MET A N 1
ATOM 1049 C CA . MET A 1 126 ? 1.126 -11.208 17.811 1.00 80.25 126 MET A CA 1
ATOM 1050 C C . MET A 1 126 ? 2.564 -11.341 18.347 1.00 80.25 126 MET A C 1
ATOM 1052 O O . MET A 1 126 ? 3.512 -11.318 17.562 1.00 80.25 126 MET A O 1
ATOM 1056 N N . PRO A 1 127 ? 2.762 -11.603 19.657 1.00 75.56 127 PRO A N 1
ATOM 1057 C CA . PRO A 1 127 ? 4.079 -11.539 20.319 1.00 75.56 127 PRO A CA 1
ATOM 1058 C C . PRO A 1 127 ? 5.155 -12.508 19.797 1.00 75.56 127 PRO A C 1
ATOM 1060 O O . PRO A 1 127 ? 6.299 -12.475 20.237 1.00 75.56 127 PRO A O 1
ATOM 1063 N N . ARG A 1 128 ? 4.793 -13.430 18.896 1.00 78.38 128 ARG A N 1
ATOM 1064 C CA . ARG A 1 128 ? 5.709 -14.391 18.258 1.00 78.38 128 ARG A CA 1
ATOM 1065 C C . ARG A 1 128 ? 6.211 -13.927 16.889 1.00 78.38 128 ARG A C 1
ATOM 1067 O O . ARG A 1 128 ? 7.001 -14.638 16.273 1.00 78.38 128 ARG A O 1
ATOM 1074 N N . ILE A 1 129 ? 5.722 -12.795 16.389 1.00 76.25 129 ILE A N 1
ATOM 1075 C CA . ILE A 1 129 ? 6.132 -12.216 15.114 1.00 76.25 129 ILE A CA 1
ATOM 1076 C C . ILE A 1 129 ? 7.095 -11.076 15.413 1.00 76.25 129 ILE A C 1
ATOM 1078 O O . ILE A 1 129 ? 6.750 -10.135 16.118 1.00 76.25 129 ILE A O 1
ATOM 1082 N N . TYR A 1 130 ? 8.301 -11.168 14.861 1.00 80.06 130 TYR A N 1
ATOM 1083 C CA . TYR A 1 130 ? 9.246 -10.063 14.882 1.00 80.06 130 TYR A CA 1
ATOM 1084 C C . TYR A 1 130 ? 8.953 -9.122 13.714 1.00 80.06 130 TYR A C 1
ATOM 1086 O O . TYR A 1 130 ? 8.958 -9.549 12.556 1.00 80.06 130 TYR A O 1
ATOM 1094 N N . THR A 1 131 ? 8.722 -7.848 14.013 1.00 83.25 131 THR A N 1
ATOM 1095 C CA . THR A 1 131 ? 8.547 -6.784 13.020 1.00 83.25 131 THR A CA 1
ATOM 1096 C C . THR A 1 131 ? 9.529 -5.659 13.287 1.00 83.25 131 THR A C 1
ATOM 1098 O O . THR A 1 131 ? 9.959 -5.471 14.416 1.00 83.25 131 THR A O 1
ATOM 1101 N N . LYS A 1 132 ? 9.908 -4.919 12.244 1.00 87.38 132 LYS A N 1
ATOM 1102 C CA . LYS A 1 132 ? 10.764 -3.742 12.386 1.00 87.38 132 LYS A CA 1
ATOM 1103 C C . LYS A 1 132 ? 10.456 -2.729 11.297 1.00 87.38 132 LYS A C 1
ATOM 1105 O O . LYS A 1 132 ? 10.550 -3.063 10.114 1.00 87.38 132 LYS A O 1
ATOM 1110 N N . ALA A 1 133 ? 10.140 -1.493 11.668 1.00 88.38 133 ALA A N 1
ATOM 1111 C CA . ALA A 1 133 ? 10.048 -0.400 10.717 1.00 88.38 133 ALA A CA 1
ATOM 1112 C C . ALA A 1 133 ? 11.446 -0.063 10.182 1.00 88.38 133 ALA A C 1
ATOM 1114 O O . ALA A 1 133 ? 12.412 0.117 10.929 1.00 88.38 133 ALA A O 1
ATOM 1115 N N . TYR A 1 134 ? 11.557 0.039 8.860 1.00 87.31 134 TYR A N 1
ATOM 1116 C CA . TYR A 1 134 ? 12.792 0.412 8.183 1.00 87.31 134 TYR A CA 1
ATOM 1117 C C . TYR A 1 134 ? 12.538 1.578 7.229 1.00 87.31 134 TYR A C 1
ATOM 1119 O O . TYR A 1 134 ? 11.539 1.608 6.508 1.00 87.31 134 TYR A O 1
ATOM 1127 N N . LEU A 1 135 ? 13.449 2.553 7.232 1.00 87.44 135 LEU A N 1
ATOM 1128 C CA . LEU A 1 135 ? 13.364 3.722 6.367 1.00 87.44 135 LEU A CA 1
ATOM 1129 C C . LEU A 1 135 ? 13.915 3.389 4.974 1.00 87.44 135 LEU A C 1
ATOM 1131 O O . LEU A 1 135 ? 15.121 3.236 4.795 1.00 87.44 135 LEU A O 1
ATOM 1135 N N . C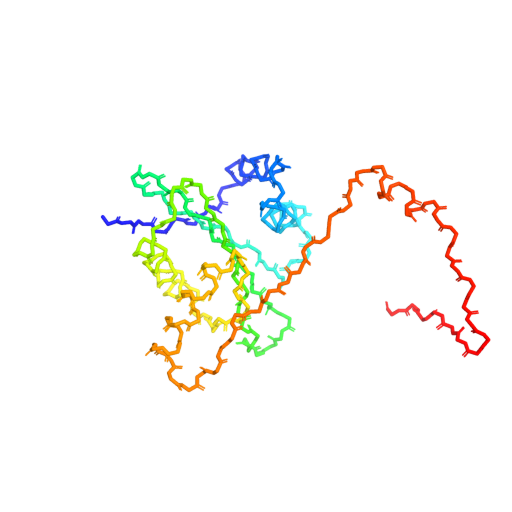YS A 1 136 ? 13.038 3.358 3.975 1.00 83.94 136 CYS A N 1
ATOM 1136 C CA . CYS A 1 136 ? 13.424 3.240 2.570 1.00 83.94 136 CYS A CA 1
ATOM 1137 C C . CYS A 1 136 ? 13.412 4.609 1.882 1.00 83.94 136 CYS A C 1
ATOM 1139 O O . CYS A 1 136 ? 12.485 5.399 2.069 1.00 83.94 136 CYS A O 1
ATOM 1141 N N . LYS A 1 137 ? 14.397 4.870 1.014 1.00 82.25 137 LYS A N 1
ATOM 1142 C CA . LYS A 1 137 ? 14.332 5.994 0.070 1.00 82.25 137 LYS A CA 1
ATOM 1143 C C . LYS A 1 137 ? 13.554 5.559 -1.169 1.00 82.25 137 LYS A C 1
ATOM 1145 O O . LYS A 1 137 ? 13.851 4.516 -1.745 1.00 82.25 137 LYS A O 1
ATOM 1150 N N . ARG A 1 138 ? 12.565 6.357 -1.575 1.00 77.06 138 ARG A N 1
ATOM 1151 C CA . ARG A 1 138 ? 11.827 6.152 -2.828 1.00 77.06 138 ARG A CA 1
ATOM 1152 C C . ARG A 1 138 ? 12.500 6.987 -3.919 1.00 77.06 138 ARG A C 1
ATOM 1154 O O . ARG A 1 138 ? 12.727 8.177 -3.714 1.00 77.06 138 ARG A O 1
ATOM 1161 N N . TYR A 1 139 ? 12.831 6.361 -5.043 1.00 80.56 139 TYR A N 1
ATOM 1162 C CA . TYR A 1 139 ? 13.332 7.043 -6.233 1.00 80.56 139 TYR A CA 1
ATOM 1163 C C . TYR A 1 139 ? 12.270 6.944 -7.324 1.00 80.56 139 TYR A C 1
ATOM 1165 O O . TYR A 1 139 ? 11.786 5.851 -7.616 1.00 80.56 139 TYR A O 1
ATOM 1173 N N . TYR A 1 140 ? 11.897 8.086 -7.890 1.00 78.06 140 TYR A N 1
ATOM 1174 C CA . TYR A 1 140 ? 10.948 8.171 -8.990 1.00 78.06 140 TYR A CA 1
ATOM 1175 C C . TYR A 1 140 ? 11.624 8.905 -10.130 1.00 78.06 140 TYR A C 1
ATOM 1177 O O . TYR A 1 140 ? 12.214 9.959 -9.903 1.00 78.06 140 TYR A O 1
ATOM 1185 N N . MET A 1 141 ? 11.516 8.337 -11.326 1.00 80.94 141 MET A N 1
ATOM 1186 C CA . MET A 1 141 ? 11.916 9.018 -12.546 1.00 80.94 141 MET A CA 1
ATOM 1187 C C . MET A 1 141 ? 10.722 9.781 -13.104 1.00 80.94 141 MET A C 1
ATOM 1189 O O . MET A 1 141 ? 9.603 9.256 -13.114 1.00 80.94 141 MET A O 1
ATOM 1193 N N . ASP A 1 142 ? 10.952 11.009 -13.549 1.00 81.19 142 ASP A N 1
ATOM 1194 C CA . ASP A 1 142 ? 10.005 11.703 -14.414 1.00 81.19 142 ASP A CA 1
ATOM 1195 C C . ASP A 1 142 ? 10.06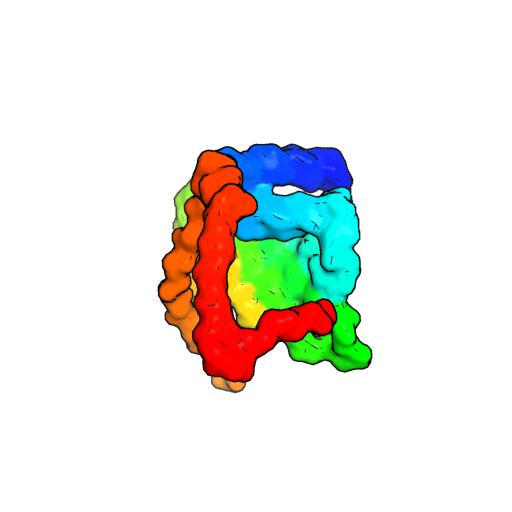2 11.156 -15.855 1.00 81.19 142 ASP A C 1
ATOM 1197 O O . ASP A 1 142 ? 10.872 10.291 -16.195 1.00 81.19 142 ASP A O 1
ATOM 1201 N N . GLU A 1 143 ? 9.155 11.626 -16.713 1.00 81.06 143 GLU A N 1
ATOM 1202 C CA . GLU A 1 143 ? 9.072 11.151 -18.098 1.00 81.06 143 GLU A CA 1
ATOM 1203 C C . GLU A 1 143 ? 10.330 11.473 -18.918 1.00 81.06 143 GLU A C 1
ATOM 1205 O O . GLU A 1 143 ? 10.670 10.722 -19.830 1.00 81.06 143 GLU A O 1
ATOM 1210 N N . GLU A 1 144 ? 11.026 12.570 -18.613 1.00 86.56 144 GLU A N 1
ATOM 1211 C CA . GLU A 1 144 ? 12.260 12.956 -19.296 1.00 86.56 144 GLU A CA 1
ATOM 1212 C C . GLU A 1 144 ? 13.400 12.014 -18.906 1.00 86.56 144 GLU A C 1
ATOM 1214 O O . GLU A 1 144 ? 13.995 11.388 -19.779 1.00 86.56 144 GLU A O 1
ATOM 1219 N N . GLN A 1 145 ? 13.588 11.780 -17.608 1.00 86.00 145 GLN A N 1
ATOM 1220 C CA . GLN A 1 145 ? 14.544 10.820 -17.059 1.00 86.00 145 GLN A CA 1
ATOM 1221 C C . GLN A 1 145 ? 14.286 9.395 -17.558 1.00 86.00 145 GLN A C 1
ATOM 1223 O O . GLN A 1 145 ? 15.226 8.658 -17.855 1.00 86.00 145 GLN A O 1
ATOM 1228 N N . MET A 1 146 ? 13.016 8.995 -17.690 1.00 85.75 146 MET A N 1
ATOM 1229 C CA . MET A 1 146 ? 12.661 7.709 -18.292 1.00 85.75 146 MET A CA 1
ATOM 1230 C C . MET A 1 146 ? 13.066 7.644 -19.768 1.00 85.75 146 MET A C 1
ATOM 1232 O O . MET A 1 146 ? 13.622 6.634 -20.193 1.00 85.75 146 MET A O 1
ATOM 1236 N N . ARG A 1 147 ? 12.813 8.698 -20.557 1.00 88.12 147 ARG A N 1
ATOM 1237 C CA . ARG A 1 147 ? 13.233 8.747 -21.969 1.00 88.12 147 ARG A CA 1
ATOM 1238 C C . ARG A 1 147 ? 14.751 8.693 -22.104 1.00 88.12 147 ARG A C 1
ATOM 1240 O O . ARG A 1 147 ? 15.249 7.933 -22.931 1.00 88.12 147 ARG A O 1
ATOM 1247 N N . ASP A 1 148 ? 15.472 9.439 -21.276 1.00 87.94 148 ASP A N 1
ATOM 1248 C CA . ASP A 1 148 ? 16.934 9.448 -21.274 1.00 87.94 148 ASP A CA 1
ATOM 1249 C C . ASP A 1 148 ? 17.500 8.071 -20.931 1.00 87.94 148 ASP A C 1
ATOM 1251 O O . ASP A 1 148 ? 18.401 7.590 -21.617 1.00 87.94 148 ASP A O 1
ATOM 1255 N N . LEU A 1 149 ? 16.917 7.388 -19.939 1.00 85.69 149 LEU A N 1
ATOM 1256 C CA . LEU A 1 149 ? 17.301 6.025 -19.579 1.00 85.69 149 LEU A CA 1
ATOM 1257 C C . LEU A 1 149 ? 17.065 5.038 -20.730 1.00 85.69 149 LEU A C 1
ATOM 1259 O O . LEU A 1 149 ? 17.921 4.199 -20.996 1.00 85.69 149 LEU A O 1
ATOM 1263 N N . MET A 1 150 ? 15.932 5.140 -21.430 1.00 82.56 150 MET A N 1
ATOM 1264 C CA . MET A 1 150 ? 15.627 4.271 -22.575 1.00 82.56 150 MET A CA 1
ATOM 1265 C C . MET A 1 150 ? 16.578 4.497 -23.757 1.00 82.56 150 MET A C 1
ATOM 1267 O O . MET A 1 150 ? 16.819 3.574 -24.533 1.00 82.56 150 MET A O 1
ATOM 1271 N N . ASN A 1 151 ? 17.138 5.703 -23.879 1.00 83.50 151 ASN A N 1
ATOM 1272 C CA . ASN A 1 151 ? 18.145 6.051 -24.881 1.00 83.50 151 ASN A CA 1
ATOM 1273 C C . ASN A 1 151 ? 19.583 5.811 -24.397 1.00 83.50 151 ASN A C 1
ATOM 1275 O O . ASN A 1 151 ? 20.538 5.996 -25.159 1.00 83.50 151 ASN A O 1
ATOM 1279 N N . TRP A 1 152 ? 19.767 5.416 -23.135 1.00 83.88 152 TRP A N 1
ATOM 1280 C CA . TRP A 1 152 ? 21.087 5.231 -22.565 1.00 83.88 152 TRP A CA 1
ATOM 1281 C C . TRP A 1 152 ? 21.739 3.973 -23.136 1.00 83.88 152 TRP A C 1
ATOM 1283 O O . TRP A 1 152 ? 21.192 2.869 -23.093 1.00 83.88 152 TRP A O 1
ATOM 1293 N N . LYS A 1 153 ? 22.952 4.130 -23.672 1.00 79.31 153 LYS A N 1
ATOM 1294 C CA . LYS A 1 153 ? 23.741 2.994 -24.144 1.00 79.31 153 LYS A CA 1
ATOM 1295 C C . LYS A 1 153 ? 24.141 2.148 -22.936 1.00 79.31 153 LYS A C 1
ATOM 1297 O O . LYS A 1 153 ? 24.957 2.585 -22.127 1.00 79.31 153 LYS A O 1
ATOM 1302 N N . CYS A 1 154 ? 23.577 0.943 -22.842 1.00 76.69 154 CYS A N 1
ATOM 1303 C CA . CYS A 1 154 ? 23.924 -0.018 -21.800 1.00 76.69 154 CYS A CA 1
ATOM 1304 C C . CYS A 1 154 ? 25.456 -0.202 -21.757 1.00 76.69 154 CYS A C 1
ATOM 1306 O O . CYS A 1 154 ? 26.059 -0.437 -22.815 1.00 76.69 154 CYS A O 1
ATOM 1308 N N . PRO A 1 155 ? 26.105 -0.052 -20.586 1.00 81.94 155 PRO A N 1
ATOM 1309 C CA . PRO A 1 155 ? 27.535 -0.299 -20.452 1.00 81.94 155 PRO A CA 1
ATOM 1310 C C . PRO A 1 155 ? 27.899 -1.692 -20.970 1.00 81.94 155 PRO A C 1
ATOM 1312 O O . PRO A 1 155 ? 27.138 -2.643 -20.794 1.00 81.94 155 PRO A O 1
ATOM 1315 N N . ALA A 1 156 ? 29.070 -1.821 -21.598 1.00 82.44 156 ALA A N 1
ATOM 1316 C CA . ALA A 1 156 ? 29.558 -3.131 -22.009 1.00 82.44 156 ALA A CA 1
ATOM 1317 C C . ALA A 1 156 ? 29.681 -4.041 -20.778 1.00 82.44 156 ALA A C 1
ATOM 1319 O O . ALA A 1 156 ? 30.211 -3.627 -19.742 1.00 82.44 156 ALA A O 1
ATOM 1320 N N . LEU A 1 157 ? 29.195 -5.275 -20.902 1.00 83.31 157 LEU A N 1
ATOM 1321 C CA . LEU A 1 157 ? 29.422 -6.298 -19.889 1.00 83.31 157 LEU A CA 1
ATOM 1322 C C . LEU A 1 157 ? 30.928 -6.531 -19.751 1.00 83.31 157 LEU A C 1
ATOM 1324 O O . LEU A 1 157 ? 31.673 -6.482 -20.731 1.00 83.31 157 LEU A O 1
ATOM 1328 N N . GLN A 1 158 ? 31.381 -6.778 -18.525 1.00 86.06 158 GLN A N 1
ATOM 1329 C CA . GLN A 1 158 ? 32.763 -7.184 -18.298 1.00 86.06 158 GLN A CA 1
ATOM 1330 C C . GLN A 1 158 ? 33.026 -8.539 -18.972 1.00 86.06 158 GLN A C 1
ATOM 1332 O O . GLN A 1 158 ? 32.120 -9.365 -19.099 1.00 86.06 158 GLN A O 1
ATOM 1337 N N . ASN A 1 159 ? 34.273 -8.777 -19.387 1.00 86.50 159 ASN A N 1
ATOM 1338 C CA . ASN A 1 159 ? 34.668 -10.034 -20.025 1.00 86.50 159 ASN A CA 1
ATOM 1339 C C . ASN A 1 159 ? 34.250 -11.246 -19.176 1.00 86.50 159 ASN A C 1
ATOM 1341 O O . ASN A 1 159 ? 34.515 -11.284 -17.975 1.00 86.50 159 ASN A O 1
ATOM 1345 N N . GLY A 1 160 ? 33.634 -12.240 -19.819 1.00 85.25 160 GLY A N 1
ATOM 1346 C CA . GLY A 1 160 ? 33.180 -13.474 -19.171 1.00 85.25 160 GLY A CA 1
ATOM 1347 C C . GLY A 1 160 ? 31.758 -13.428 -18.604 1.00 85.25 160 GLY A C 1
ATOM 1348 O O . GLY A 1 160 ? 31.312 -14.437 -18.064 1.00 85.25 160 GLY A O 1
ATOM 1349 N N . TYR A 1 161 ? 31.041 -12.307 -18.738 1.00 84.12 161 TYR A N 1
ATOM 1350 C CA . TYR A 1 161 ? 29.629 -12.205 -18.366 1.00 84.12 161 TYR A CA 1
ATOM 1351 C C . TYR A 1 161 ? 28.724 -12.135 -19.596 1.00 84.12 161 TYR A C 1
ATOM 1353 O O . TYR A 1 161 ? 28.983 -11.384 -20.536 1.00 84.12 161 TYR A O 1
ATOM 1361 N N . GLU A 1 162 ? 27.616 -12.868 -19.537 1.00 83.00 162 GLU A N 1
ATOM 1362 C CA . GLU A 1 162 ? 26.541 -12.849 -20.526 1.00 83.00 162 GLU A CA 1
ATOM 1363 C C . GLU A 1 162 ? 25.222 -12.489 -19.830 1.00 83.00 162 GLU A C 1
ATOM 1365 O O . GLU A 1 162 ? 24.952 -12.936 -18.712 1.00 83.00 162 GLU A O 1
ATOM 1370 N N . LEU A 1 163 ? 24.391 -11.667 -20.477 1.00 80.38 163 LEU A N 1
ATOM 1371 C CA . LEU A 1 163 ? 23.019 -11.441 -20.024 1.00 80.38 163 LEU A CA 1
ATOM 1372 C C . LEU A 1 163 ? 22.161 -12.621 -20.480 1.00 80.38 163 LEU A C 1
ATOM 1374 O O . LEU A 1 163 ? 21.911 -12.788 -21.672 1.00 80.38 163 LEU A O 1
ATOM 1378 N N . GLY A 1 164 ? 21.701 -13.429 -19.530 1.00 74.88 164 GLY A N 1
ATOM 1379 C CA . GLY A 1 164 ? 20.695 -14.450 -19.800 1.00 74.88 164 GLY A CA 1
ATOM 1380 C C . GLY A 1 164 ? 19.314 -13.824 -19.993 1.00 74.88 164 GLY A C 1
ATOM 1381 O O . GLY A 1 164 ? 18.940 -12.898 -19.272 1.00 74.88 164 GLY A O 1
ATOM 1382 N N . ILE A 1 165 ? 18.542 -14.354 -20.941 1.00 59.59 165 ILE A N 1
ATOM 1383 C CA . ILE A 1 165 ? 17.095 -14.132 -21.000 1.00 59.59 165 ILE A CA 1
ATOM 1384 C C . ILE A 1 165 ? 16.463 -15.264 -20.183 1.00 59.59 165 ILE A C 1
ATOM 1386 O O . ILE A 1 165 ? 16.616 -16.430 -20.548 1.00 59.59 165 ILE A O 1
ATOM 1390 N N . LEU A 1 166 ? 15.830 -14.922 -19.057 1.00 42.25 166 LEU A N 1
ATOM 1391 C CA . LEU A 1 166 ? 15.011 -15.837 -18.250 1.00 42.25 166 LEU A CA 1
ATOM 1392 C C . LEU A 1 166 ? 13.557 -15.815 -18.726 1.00 42.25 166 LEU A C 1
ATOM 1394 O O . LEU A 1 166 ? 13.047 -14.698 -18.972 1.00 42.25 166 LEU A O 1
#

pLDDT: mean 85.31, std 11.27, range [42.25, 96.44]

Secondary structure (DSSP, 8-state):
----EEE--HHHHHHHHHHHHHSGGGHHHHHHHHHHHTT--TTS-EEEEEEEETTEEEEEEEE----SSS--SPEEEEEEEESS--HHHHHHHHHHHHHHH-S-EEEEES-HHHHHHHHHHHHHH-TT-------PPP----HHHHHHHHTS-PPPPPTT------

Sequence (166 aa):
MAILHEITDGNELKKYLEKFRTEPKYRPFFHSLKFRLDGLFPKQPFQLFVQNEYMTNYFYGLTTCKYETRDTRPASVIVEHEGPFDDTEFLKGMEALLKKSSQKLGWVIGNYHSCLLAERYIENSMPRIYTKAYLCKRYYMDEEQMRDLMNWKCPALQNGYELGIL

Foldseek 3Di:
DWDWDWDDDLVVLVVVLVVLVPDPQSVVVNVLSVCQNVVHPVQWHWIWIWTDDDFKIKIKIWTAGNPDPDSQDAIEIEIDMDGDDDLVSLVVNVVNVCVPPVGHHDHYHHPQVSQVSVQVVCCVVPVVDHDDRDDDDDDDDDPVSVVVVVVDDDDDDDPPDDDDDD